Protein AF-A0A960R7T1-F1 (afdb_monomer)

Solvent-accessible surface area (backbone atoms only — not comparable to full-atom values): 8162 Å² total; per-residue (Å²): 117,91,60,64,55,26,62,50,83,92,36,56,76,33,36,58,52,37,57,59,54,58,73,46,53,80,62,53,50,50,51,54,50,52,56,60,70,70,52,82,62,55,56,38,69,84,80,75,80,91,41,43,38,69,64,8,46,52,52,37,61,78,73,38,26,89,43,23,35,94,59,30,61,25,29,76,96,63,76,27,65,60,56,43,47,53,48,36,70,55,52,36,50,51,48,49,29,14,34,72,34,64,31,19,56,40,87,86,38,61,74,36,30,54,50,14,66,70,29,56,86,58,51,75,65,53,37,37,7,35,31,42,24,39,35,52,35,12,64,73,44,40,85,57,75,77,80,81,131

Structure (mmCIF, N/CA/C/O backbone):
data_AF-A0A960R7T1-F1
#
_entry.id   AF-A0A960R7T1-F1
#
loop_
_atom_site.group_PDB
_atom_site.id
_atom_site.type_symbol
_atom_site.label_atom_id
_atom_site.label_alt_id
_atom_site.label_comp_id
_atom_site.label_asym_id
_atom_site.label_entity_id
_atom_site.label_seq_id
_atom_site.pdbx_PDB_ins_code
_atom_site.Cartn_x
_atom_site.Cartn_y
_atom_site.Cartn_z
_atom_site.occupancy
_atom_site.B_iso_or_equiv
_atom_site.auth_seq_id
_atom_site.auth_comp_id
_atom_site.auth_asym_id
_atom_site.auth_atom_id
_atom_site.pdbx_PDB_model_num
ATOM 1 N N . GLN A 1 1 ? 11.907 -4.623 -16.103 1.00 71.69 1 GLN A N 1
ATOM 2 C CA . GLN A 1 1 ? 11.602 -3.510 -15.155 1.00 71.69 1 GLN A CA 1
ATOM 3 C C . GLN A 1 1 ? 12.838 -2.623 -14.944 1.00 71.69 1 GLN A C 1
ATOM 5 O O . GLN A 1 1 ? 13.938 -3.113 -15.133 1.00 71.69 1 GLN A O 1
ATOM 10 N N . ARG A 1 2 ? 12.697 -1.350 -14.515 1.00 84.75 2 ARG A N 1
ATOM 11 C CA . ARG A 1 2 ? 13.829 -0.407 -14.273 1.00 84.75 2 ARG A CA 1
ATOM 12 C C . ARG A 1 2 ? 14.549 -0.579 -12.917 1.00 84.75 2 ARG A C 1
ATOM 14 O O . ARG A 1 2 ? 15.312 0.288 -12.515 1.00 84.75 2 ARG A O 1
ATOM 21 N N . SER A 1 3 ? 14.255 -1.650 -12.179 1.00 87.44 3 SER A N 1
ATOM 22 C CA . SER A 1 3 ? 14.866 -1.972 -10.874 1.00 87.44 3 SER A CA 1
ATOM 23 C C . SER A 1 3 ? 14.740 -0.920 -9.764 1.00 87.44 3 SER A C 1
ATOM 25 O O . SER A 1 3 ? 15.422 -1.005 -8.753 1.00 87.44 3 SER A O 1
ATOM 27 N N . TRP A 1 4 ? 13.802 0.023 -9.876 1.00 91.50 4 TRP A N 1
ATOM 28 C CA . TRP A 1 4 ? 13.525 0.999 -8.810 1.00 91.50 4 TRP A CA 1
ATOM 29 C C . TRP A 1 4 ? 12.823 0.397 -7.585 1.00 91.50 4 TRP A C 1
ATOM 31 O O . TRP A 1 4 ? 12.818 0.996 -6.512 1.00 91.50 4 TRP A O 1
ATOM 41 N N . ARG A 1 5 ? 12.202 -0.780 -7.736 1.00 91.12 5 ARG A N 1
ATOM 42 C CA . ARG A 1 5 ? 11.446 -1.476 -6.686 1.00 91.12 5 ARG A CA 1
ATOM 43 C C . ARG A 1 5 ? 11.924 -2.917 -6.556 1.00 91.12 5 ARG A C 1
ATOM 45 O O . ARG A 1 5 ? 12.151 -3.584 -7.565 1.00 91.12 5 ARG A O 1
ATOM 52 N N . GLY A 1 6 ? 12.036 -3.385 -5.313 1.00 90.81 6 GLY A N 1
ATOM 53 C CA . GLY A 1 6 ? 12.377 -4.771 -4.986 1.00 90.81 6 GLY A CA 1
ATOM 54 C C . GLY A 1 6 ? 13.823 -5.179 -5.278 1.00 90.81 6 GLY A C 1
ATOM 55 O O . GLY A 1 6 ? 14.146 -6.325 -5.046 1.00 90.81 6 GLY A O 1
ATOM 56 N N . ALA A 1 7 ? 14.688 -4.282 -5.760 1.00 89.94 7 ALA A N 1
ATOM 57 C CA . ALA A 1 7 ? 16.084 -4.601 -6.091 1.00 89.94 7 ALA A CA 1
ATOM 58 C C . ALA A 1 7 ? 17.089 -4.262 -4.971 1.00 89.94 7 ALA A C 1
ATOM 60 O O . ALA A 1 7 ? 18.293 -4.436 -5.144 1.00 89.94 7 ALA A O 1
ATOM 61 N N . LYS A 1 8 ? 16.623 -3.704 -3.843 1.00 88.81 8 LYS A N 1
ATOM 62 C CA . LYS A 1 8 ? 17.503 -3.340 -2.724 1.00 88.81 8 LYS A CA 1
ATOM 63 C C . LYS A 1 8 ? 17.888 -4.596 -1.941 1.00 88.81 8 LYS A C 1
ATOM 65 O O . LYS A 1 8 ? 16.964 -5.322 -1.572 1.00 88.81 8 LYS A O 1
ATOM 70 N N . PRO A 1 9 ? 19.170 -4.847 -1.618 1.00 86.81 9 PRO A N 1
ATOM 71 C CA . PRO A 1 9 ? 19.599 -6.064 -0.919 1.00 86.81 9 PRO A CA 1
ATOM 72 C C . PRO A 1 9 ? 18.850 -6.336 0.395 1.00 86.81 9 PRO A C 1
ATOM 74 O O . PRO A 1 9 ? 18.581 -7.484 0.737 1.00 86.81 9 PRO A O 1
ATOM 77 N N . GLU A 1 10 ? 18.437 -5.284 1.105 1.00 88.81 10 GLU A N 1
ATOM 78 C CA . GLU A 1 10 ? 17.733 -5.377 2.389 1.00 88.81 10 GLU A CA 1
ATOM 79 C C . GLU A 1 10 ? 16.241 -5.733 2.239 1.00 88.81 10 GLU A C 1
ATOM 81 O O . GLU A 1 10 ? 15.562 -5.999 3.232 1.00 88.81 10 GLU A O 1
ATOM 86 N N . ASP A 1 11 ? 15.702 -5.722 1.015 1.00 89.31 11 ASP A N 1
ATOM 87 C CA . ASP A 1 11 ? 14.344 -6.165 0.692 1.00 89.31 11 ASP A CA 1
ATOM 88 C C . ASP A 1 11 ? 14.365 -7.592 0.130 1.00 89.31 11 ASP A C 1
ATOM 90 O O . ASP A 1 11 ? 14.014 -7.827 -1.023 1.00 89.31 11 ASP A O 1
ATOM 94 N N . VAL A 1 12 ? 14.803 -8.566 0.935 1.00 88.50 12 VAL A N 1
ATOM 95 C CA . VAL A 1 12 ? 14.926 -9.977 0.511 1.00 88.50 12 VAL A CA 1
ATOM 96 C C . VAL A 1 12 ? 13.644 -10.509 -0.161 1.00 88.50 12 VAL A C 1
ATOM 98 O O . VAL A 1 12 ? 13.748 -11.020 -1.278 1.00 88.50 12 VAL A O 1
ATOM 101 N N . PRO A 1 13 ? 12.426 -10.335 0.404 1.00 88.44 13 PRO A N 1
ATOM 102 C CA . PRO A 1 13 ? 11.202 -10.755 -0.282 1.00 88.44 13 PRO A CA 1
ATOM 103 C C . PRO A 1 13 ? 10.952 -9.985 -1.587 1.00 88.44 13 PRO A C 1
ATOM 105 O O . PRO A 1 13 ? 10.432 -10.544 -2.551 1.00 88.44 13 PRO A O 1
ATOM 108 N N . GLY A 1 14 ? 11.324 -8.702 -1.634 1.00 90.00 14 GLY A N 1
ATOM 109 C CA . GLY A 1 14 ? 11.265 -7.896 -2.848 1.00 90.00 14 GLY A CA 1
ATOM 110 C C . GLY A 1 14 ? 12.197 -8.407 -3.944 1.00 90.00 14 GLY A C 1
ATOM 111 O O . GLY A 1 14 ? 11.768 -8.456 -5.093 1.00 90.00 14 GLY A O 1
ATOM 112 N N . ASN A 1 15 ? 13.410 -8.853 -3.599 1.00 91.00 15 ASN A N 1
ATOM 113 C CA . ASN A 1 15 ? 14.392 -9.372 -4.559 1.00 91.00 15 ASN A CA 1
ATOM 114 C C . ASN A 1 15 ? 13.930 -10.671 -5.215 1.00 91.00 15 ASN A C 1
ATOM 116 O O . ASN A 1 15 ? 14.112 -10.847 -6.419 1.00 91.00 15 ASN A O 1
ATOM 120 N N . LEU A 1 16 ? 13.273 -11.551 -4.453 1.00 91.12 16 LEU A N 1
ATOM 121 C CA . LEU A 1 16 ? 12.672 -12.766 -5.008 1.00 91.12 16 LEU A CA 1
ATOM 122 C C . LEU A 1 16 ? 11.647 -12.415 -6.094 1.00 91.12 16 LEU A C 1
ATOM 124 O O . LEU A 1 16 ? 11.722 -12.918 -7.214 1.00 91.12 16 LEU A O 1
ATOM 128 N N . MET A 1 17 ? 10.740 -11.481 -5.798 1.00 92.69 17 MET A N 1
ATOM 129 C CA . MET A 1 17 ? 9.762 -11.021 -6.787 1.00 92.69 17 MET A CA 1
ATOM 130 C C . MET A 1 17 ? 10.396 -10.207 -7.918 1.00 92.69 17 MET A C 1
ATOM 132 O O . MET A 1 17 ? 9.884 -10.228 -9.035 1.00 92.69 17 MET A O 1
ATOM 136 N N . HIS A 1 18 ? 11.507 -9.513 -7.660 1.00 92.50 18 HIS A N 1
ATOM 137 C CA . HIS A 1 18 ? 12.250 -8.776 -8.676 1.00 92.50 18 HIS A CA 1
ATOM 138 C C . HIS A 1 18 ? 12.783 -9.715 -9.761 1.00 92.50 18 HIS A C 1
ATOM 140 O O . HIS A 1 18 ? 12.573 -9.443 -10.941 1.00 92.50 18 HIS A O 1
ATOM 146 N N . ALA A 1 19 ? 13.399 -10.838 -9.379 1.00 91.12 19 ALA A N 1
ATOM 147 C CA . ALA A 1 19 ? 13.915 -11.825 -10.326 1.00 91.12 19 ALA A CA 1
ATOM 148 C C . ALA A 1 19 ? 12.802 -12.408 -11.215 1.00 91.12 19 ALA A C 1
ATOM 150 O O . ALA A 1 19 ? 12.929 -12.404 -12.438 1.00 91.12 19 ALA A O 1
ATOM 151 N N . ILE A 1 20 ? 11.676 -12.816 -10.616 1.00 92.94 20 ILE A N 1
ATOM 152 C CA . ILE A 1 20 ? 10.513 -13.325 -11.362 1.00 92.94 20 ILE A CA 1
ATOM 153 C C . ILE A 1 20 ? 9.957 -12.257 -12.313 1.00 92.94 20 ILE A C 1
ATOM 155 O O . ILE A 1 20 ? 9.674 -12.542 -13.472 1.00 92.94 20 ILE A O 1
ATOM 159 N N . ALA A 1 21 ? 9.850 -11.005 -11.860 1.00 92.62 21 ALA A N 1
ATOM 160 C CA . ALA A 1 21 ? 9.336 -9.914 -12.683 1.00 92.62 21 ALA A CA 1
ATOM 161 C C . ALA A 1 21 ? 10.262 -9.528 -13.850 1.00 92.62 21 ALA A C 1
ATOM 163 O O . ALA A 1 21 ? 9.775 -8.988 -14.841 1.00 92.62 21 ALA A O 1
ATOM 164 N N . GLN A 1 22 ? 11.576 -9.757 -13.748 1.00 91.88 22 GLN A N 1
ATOM 165 C CA . GLN A 1 22 ? 12.519 -9.520 -14.851 1.00 91.88 22 GLN A CA 1
ATOM 166 C C . GLN A 1 22 ? 12.471 -10.618 -15.919 1.00 91.88 22 GLN A C 1
ATOM 168 O O . GLN A 1 22 ? 12.871 -10.365 -17.050 1.00 91.88 22 GLN A O 1
ATOM 173 N N . ALA A 1 23 ? 11.976 -11.810 -15.577 1.00 93.31 23 ALA A N 1
ATOM 174 C CA . ALA A 1 23 ? 11.820 -12.909 -16.524 1.00 93.31 23 ALA A CA 1
ATOM 175 C C . ALA A 1 23 ? 10.590 -12.753 -17.441 1.00 93.31 23 ALA A C 1
ATOM 177 O O . ALA A 1 23 ? 10.479 -13.469 -18.431 1.00 93.31 23 ALA A O 1
ATOM 178 N N . LEU A 1 24 ? 9.669 -11.837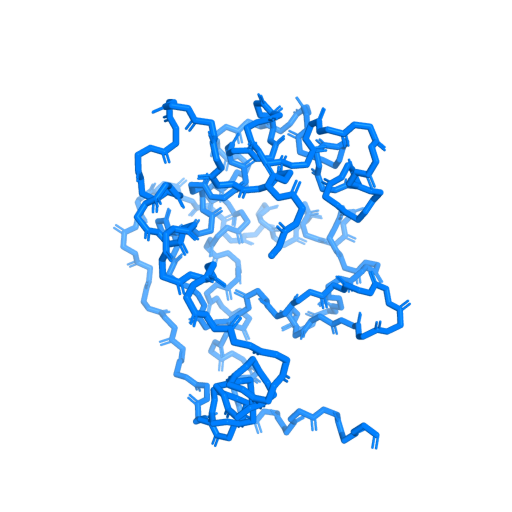 -17.119 1.00 93.94 24 LEU A N 1
ATOM 179 C CA . LEU A 1 24 ? 8.478 -11.571 -17.924 1.00 93.94 24 LEU A CA 1
ATOM 180 C C . LEU A 1 24 ? 8.760 -10.516 -18.997 1.00 93.94 24 LEU A C 1
ATOM 182 O O . LEU A 1 24 ? 9.282 -9.434 -18.709 1.00 93.94 24 LEU A O 1
ATOM 186 N N . ASP A 1 25 ? 8.332 -10.803 -20.221 1.00 95.38 25 ASP A N 1
ATOM 187 C CA . ASP A 1 25 ? 8.266 -9.825 -21.301 1.00 95.38 25 ASP A CA 1
ATOM 188 C C . ASP A 1 25 ? 6.962 -8.985 -21.215 1.00 95.38 25 ASP A C 1
ATOM 190 O O . ASP A 1 25 ? 6.121 -9.200 -20.330 1.00 95.38 25 ASP A O 1
ATOM 194 N N . PRO A 1 26 ? 6.761 -7.981 -22.090 1.00 93.81 26 PRO A N 1
ATOM 195 C CA . PRO A 1 26 ? 5.552 -7.156 -22.059 1.00 93.81 26 PRO A CA 1
ATOM 196 C C . PRO A 1 26 ? 4.239 -7.910 -22.314 1.00 93.81 26 PRO A C 1
ATOM 198 O O . PRO A 1 26 ? 3.176 -7.401 -21.956 1.00 93.81 26 PRO A O 1
ATOM 201 N N . GLU A 1 27 ? 4.268 -9.071 -22.966 1.00 95.94 27 GLU A N 1
ATOM 202 C CA . GLU A 1 27 ? 3.085 -9.909 -23.170 1.00 95.94 27 GLU A CA 1
ATOM 203 C C . GLU A 1 27 ? 2.771 -10.710 -21.909 1.00 95.94 27 GLU A C 1
ATOM 205 O O . GLU A 1 27 ? 1.680 -10.562 -21.364 1.00 95.94 27 GLU A O 1
ATOM 210 N N . GLY A 1 28 ? 3.763 -11.384 -21.330 1.00 95.69 28 GLY A N 1
ATOM 211 C CA . GLY A 1 28 ? 3.625 -12.095 -20.063 1.00 95.69 28 GLY A CA 1
ATOM 212 C C . GLY A 1 28 ? 3.160 -11.189 -18.919 1.00 95.69 28 GLY A C 1
ATOM 213 O O . GLY A 1 28 ? 2.332 -11.591 -18.102 1.00 95.69 28 GLY A O 1
ATOM 214 N N . VAL A 1 29 ? 3.609 -9.927 -18.873 1.00 93.56 29 VAL A N 1
ATOM 215 C CA . VAL A 1 29 ? 3.077 -8.946 -17.907 1.00 93.56 29 VAL A CA 1
ATOM 216 C C . VAL A 1 29 ? 1.585 -8.677 -18.133 1.00 93.56 29 VAL A C 1
ATOM 218 O O . VAL A 1 29 ? 0.835 -8.581 -17.158 1.00 93.56 29 VAL A O 1
ATOM 221 N N . ARG A 1 30 ? 1.138 -8.544 -19.389 1.00 94.88 30 ARG A N 1
ATOM 222 C CA . ARG A 1 30 ? -0.281 -8.326 -19.718 1.00 94.88 30 ARG A CA 1
ATOM 223 C C . ARG A 1 30 ? -1.126 -9.544 -19.361 1.00 94.88 30 ARG A C 1
ATOM 225 O O . ARG A 1 30 ? -2.187 -9.358 -18.769 1.00 94.88 30 ARG A O 1
ATOM 232 N N . ASP A 1 31 ? -0.636 -10.745 -19.636 1.00 96.12 31 ASP A N 1
ATOM 233 C CA . ASP A 1 31 ? -1.354 -11.993 -19.375 1.00 96.12 31 ASP A CA 1
ATOM 234 C C . ASP A 1 31 ? -1.529 -12.242 -17.879 1.00 96.12 31 ASP A C 1
ATOM 236 O O . ASP A 1 31 ? -2.646 -12.458 -17.406 1.00 96.12 31 ASP A O 1
ATOM 240 N N . VAL A 1 32 ? -0.448 -12.117 -17.100 1.00 95.06 32 VAL A N 1
ATOM 241 C CA . VAL A 1 32 ? -0.511 -12.252 -15.638 1.00 95.06 32 VAL A CA 1
ATOM 242 C C . VAL A 1 32 ? -1.416 -11.177 -15.038 1.00 95.06 32 VAL A C 1
ATOM 244 O O . VAL A 1 32 ? -2.227 -11.479 -14.161 1.00 95.06 32 VAL A O 1
ATOM 247 N N . ALA A 1 33 ? -1.329 -9.929 -15.515 1.00 92.50 33 ALA A N 1
ATOM 248 C CA . ALA A 1 33 ? -2.217 -8.866 -15.055 1.00 92.50 33 ALA A CA 1
ATOM 249 C C . ALA A 1 33 ? -3.687 -9.173 -15.382 1.00 92.50 33 ALA A C 1
ATOM 251 O O . ALA A 1 33 ? -4.540 -9.021 -14.509 1.00 92.50 33 ALA A O 1
ATOM 252 N N . GLY A 1 34 ? -3.980 -9.641 -16.599 1.00 93.81 34 GLY A N 1
ATOM 253 C CA . GLY A 1 34 ? -5.316 -10.060 -17.020 1.00 93.81 34 GLY A CA 1
ATOM 254 C C . GLY A 1 34 ? -5.870 -11.160 -16.119 1.00 93.81 34 GLY A C 1
ATOM 255 O O . GLY A 1 34 ? -6.938 -10.991 -15.527 1.00 93.81 34 GLY A O 1
ATOM 256 N N . TYR A 1 35 ? -5.095 -12.227 -15.925 1.00 94.12 35 TYR A N 1
ATOM 257 C CA . TYR A 1 35 ? -5.463 -13.349 -15.066 1.00 94.12 35 TYR A CA 1
ATOM 258 C C . TYR A 1 35 ? -5.748 -12.908 -13.624 1.00 94.12 35 TYR A C 1
ATOM 260 O O . TYR A 1 35 ? -6.831 -13.178 -13.108 1.00 94.12 35 TYR A O 1
ATOM 268 N N . VAL A 1 36 ? -4.844 -12.153 -12.992 1.00 90.62 36 VAL A N 1
ATOM 269 C CA . VAL A 1 36 ? -5.029 -11.677 -11.608 1.00 90.62 36 VAL A CA 1
ATOM 270 C C . VAL A 1 36 ? -6.252 -10.766 -11.480 1.00 90.62 36 VAL A C 1
ATOM 272 O O . VAL A 1 36 ? -6.987 -10.868 -10.503 1.00 90.62 36 VAL A O 1
ATOM 275 N N . THR A 1 37 ? -6.529 -9.906 -12.466 1.00 88.19 37 THR A N 1
ATOM 276 C CA . THR A 1 37 ? -7.726 -9.043 -12.427 1.00 88.19 37 THR A CA 1
ATOM 277 C C . THR A 1 37 ? -9.040 -9.791 -12.640 1.00 88.19 37 THR A C 1
ATOM 279 O O . THR A 1 37 ? -10.091 -9.264 -12.281 1.00 88.19 37 THR A O 1
ATOM 282 N N . SER A 1 38 ? -8.993 -11.002 -13.203 1.00 89.31 38 SER A N 1
ATOM 283 C CA . SER A 1 38 ? -10.168 -11.865 -13.364 1.00 89.31 38 SER A CA 1
ATOM 284 C C . SER A 1 38 ? -10.533 -12.638 -12.092 1.00 89.31 38 SER A C 1
ATOM 286 O O . SER A 1 38 ? -11.630 -13.188 -12.008 1.00 89.31 38 SER A O 1
ATOM 288 N N . MET A 1 39 ? -9.635 -12.678 -11.102 1.00 89.88 39 MET A N 1
ATOM 289 C CA . MET A 1 39 ? -9.867 -13.388 -9.848 1.00 89.88 39 MET A CA 1
ATOM 290 C C . MET A 1 39 ? -10.921 -12.694 -8.986 1.00 89.88 39 MET A C 1
ATOM 292 O O . MET A 1 39 ? -11.039 -11.466 -8.961 1.00 89.88 39 MET A O 1
ATOM 296 N N . GLU A 1 40 ? -11.651 -13.496 -8.216 1.00 88.62 40 GLU A N 1
ATOM 297 C CA . GLU A 1 40 ? -12.553 -12.986 -7.192 1.00 88.62 40 GLU A CA 1
ATOM 298 C C . GLU A 1 40 ? -11.765 -12.375 -6.025 1.00 88.62 40 GLU A C 1
ATOM 300 O O . GLU A 1 40 ? -10.761 -12.919 -5.559 1.00 88.62 40 GLU A O 1
ATOM 305 N N . LEU A 1 41 ? -12.240 -11.230 -5.532 1.00 89.19 41 LEU A N 1
ATOM 306 C CA . LEU A 1 41 ? -11.698 -10.611 -4.332 1.00 89.19 41 LEU A CA 1
ATOM 307 C C . LEU A 1 41 ? -12.221 -11.354 -3.104 1.00 89.19 41 LEU A C 1
ATOM 309 O O . LEU A 1 41 ? -13.399 -11.261 -2.767 1.00 89.19 41 LEU A O 1
ATOM 313 N N . ILE A 1 42 ? -11.317 -12.026 -2.399 1.00 91.31 42 ILE A N 1
ATOM 314 C CA . ILE A 1 42 ? -11.616 -12.686 -1.129 1.00 91.31 42 ILE A CA 1
ATOM 315 C C . ILE A 1 42 ? -11.233 -11.737 0.018 1.00 91.31 42 ILE A C 1
ATOM 317 O O . ILE A 1 42 ? -10.071 -11.321 0.088 1.00 91.31 42 ILE A O 1
ATOM 321 N N . PRO A 1 43 ? -12.169 -11.367 0.916 1.00 91.81 43 PRO A N 1
ATOM 322 C CA . PRO A 1 43 ? -11.834 -10.619 2.120 1.00 91.81 43 PRO A CA 1
ATOM 323 C C . PRO A 1 43 ? -10.745 -11.326 2.925 1.00 91.81 43 PRO A C 1
ATOM 325 O O . PRO A 1 43 ? -10.838 -12.519 3.216 1.00 91.81 43 PRO A O 1
ATOM 328 N N . THR A 1 44 ? -9.708 -10.586 3.296 1.00 87.25 44 THR A N 1
ATOM 329 C CA . THR A 1 44 ? -8.616 -11.114 4.111 1.00 87.25 44 THR A CA 1
ATOM 330 C C . THR A 1 44 ? -8.985 -11.110 5.583 1.00 87.25 44 THR A C 1
ATOM 332 O O . THR A 1 44 ? -9.700 -10.228 6.054 1.00 87.25 44 THR A O 1
ATOM 335 N N . GLN A 1 45 ? -8.470 -12.092 6.317 1.00 85.81 45 GLN A N 1
ATOM 336 C CA . GLN A 1 45 ? -8.604 -12.135 7.768 1.00 85.81 45 GLN A CA 1
ATOM 337 C C . GLN A 1 45 ? -7.529 -11.258 8.412 1.00 85.81 45 GLN A C 1
ATOM 339 O O . GLN A 1 45 ? -6.411 -11.169 7.9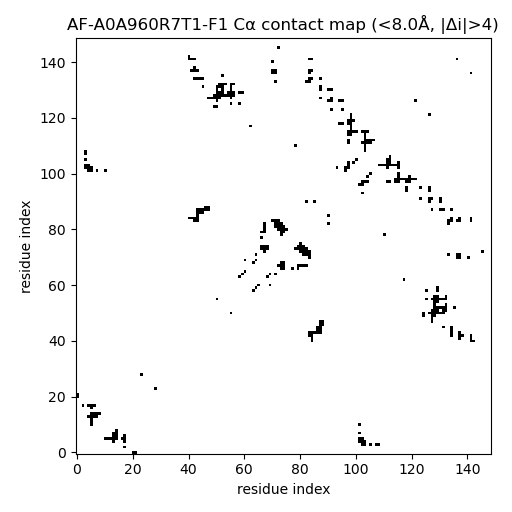07 1.00 85.81 45 GLN A O 1
ATOM 344 N N . VAL A 1 46 ? -7.870 -10.629 9.534 1.00 91.88 46 VAL A N 1
ATOM 345 C CA . VAL A 1 46 ? -6.899 -9.910 10.366 1.00 91.88 46 VAL A CA 1
ATOM 346 C C . VAL A 1 46 ? -6.105 -10.934 11.177 1.00 91.88 46 VAL A C 1
ATOM 348 O O . VAL A 1 46 ? -6.682 -11.760 11.883 1.00 91.88 46 VAL A O 1
ATOM 351 N N . THR A 1 47 ? -4.781 -10.889 11.065 1.00 96.38 47 THR A N 1
ATOM 352 C CA . THR A 1 47 ? -3.827 -11.786 11.732 1.00 96.38 47 THR A CA 1
ATOM 353 C C . THR A 1 47 ? -2.916 -11.049 12.716 1.00 96.38 47 THR A C 1
ATOM 355 O O . THR A 1 47 ? -2.454 -11.633 13.700 1.00 96.38 47 THR A O 1
ATOM 358 N N . LEU A 1 48 ? -2.676 -9.757 12.490 1.00 96.50 48 LEU A N 1
ATOM 359 C CA . LEU A 1 48 ? -1.918 -8.876 13.363 1.00 96.50 48 LEU A CA 1
ATOM 360 C C . LEU A 1 48 ? -2.798 -8.345 14.498 1.00 96.50 48 LEU A C 1
ATOM 362 O O . LEU A 1 48 ? -3.988 -8.087 14.337 1.00 96.50 48 LEU A O 1
ATOM 366 N N . LYS A 1 49 ? -2.197 -8.169 15.676 1.00 96.19 49 LYS A N 1
ATOM 367 C CA . LYS A 1 49 ? -2.889 -7.688 16.880 1.00 96.19 49 LYS A CA 1
ATOM 368 C C . LYS A 1 49 ? -2.628 -6.204 17.116 1.00 96.19 49 LYS A C 1
ATOM 370 O O . LYS A 1 49 ? -1.589 -5.682 16.723 1.00 96.19 49 LYS A O 1
ATOM 375 N N . GLY A 1 50 ? -3.545 -5.565 17.842 1.00 95.94 50 GLY A N 1
ATOM 376 C CA . GLY A 1 50 ? -3.368 -4.211 18.371 1.00 95.94 50 GLY A CA 1
ATOM 377 C C . GLY A 1 50 ? -3.728 -3.076 17.414 1.00 95.94 50 GLY A C 1
ATOM 378 O O . GLY A 1 50 ? -3.539 -1.926 17.790 1.00 95.94 50 GLY A O 1
ATOM 379 N N . GLY A 1 51 ? -4.236 -3.365 16.213 1.00 97.50 51 GLY A N 1
ATOM 380 C CA . GLY A 1 51 ? -4.763 -2.340 15.311 1.00 97.50 51 GLY A CA 1
ATOM 381 C C . GLY A 1 51 ? -6.193 -1.938 15.674 1.00 97.50 51 GLY A C 1
ATOM 382 O O . GLY A 1 51 ? -7.027 -2.798 15.950 1.00 97.50 51 GLY A O 1
ATOM 383 N N . ASP A 1 52 ? -6.466 -0.641 15.634 1.00 98.25 52 ASP A N 1
ATOM 384 C CA . ASP A 1 52 ? -7.772 -0.033 15.871 1.00 98.25 52 ASP A CA 1
ATOM 385 C C . ASP A 1 52 ? -8.381 0.449 14.542 1.00 98.25 52 ASP A C 1
ATOM 387 O O . ASP A 1 52 ? -7.836 1.365 13.911 1.00 98.25 52 ASP A O 1
ATOM 391 N N . PRO A 1 53 ? -9.484 -0.164 14.081 1.00 97.19 53 PRO A N 1
ATOM 392 C CA . PRO A 1 53 ? -10.089 0.181 12.801 1.00 97.19 53 PRO A CA 1
ATOM 393 C C . PRO A 1 5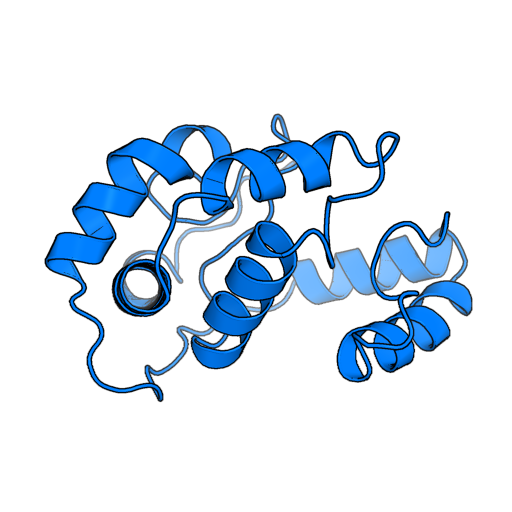3 ? -10.737 1.573 12.782 1.00 97.19 53 PRO A C 1
ATOM 395 O O . PRO A 1 53 ? -10.820 2.166 11.705 1.00 97.19 53 PRO A O 1
ATOM 398 N N . GLU A 1 54 ? -11.152 2.135 13.923 1.00 98.44 54 GLU A N 1
ATOM 399 C CA . GLU A 1 54 ? -11.759 3.472 13.975 1.00 98.44 54 GLU A CA 1
ATOM 400 C C . GLU A 1 54 ? -10.699 4.550 13.736 1.00 98.44 54 GLU A C 1
ATOM 402 O O . GLU A 1 54 ? -10.851 5.386 12.840 1.00 98.44 54 GLU A O 1
ATOM 407 N N . ARG A 1 55 ? -9.558 4.459 14.435 1.00 98.56 55 ARG A N 1
ATOM 408 C CA . ARG A 1 55 ? -8.389 5.310 14.140 1.00 98.56 55 ARG A CA 1
ATOM 409 C C . ARG A 1 55 ? -7.880 5.090 12.718 1.00 98.56 55 ARG A C 1
ATOM 411 O O . ARG A 1 55 ? -7.516 6.039 12.022 1.00 98.56 55 ARG A O 1
ATOM 418 N N . GLY A 1 56 ? -7.890 3.839 12.257 1.00 98.38 56 GLY A N 1
ATOM 419 C CA . GLY A 1 56 ? -7.533 3.484 10.887 1.00 98.38 56 GLY A CA 1
ATOM 420 C C . GLY A 1 56 ? -8.406 4.189 9.850 1.00 98.38 56 GLY A C 1
ATOM 421 O O . GLY A 1 56 ? -7.883 4.696 8.856 1.00 98.38 56 GLY A O 1
ATOM 422 N N . ALA A 1 57 ? -9.714 4.279 10.096 1.00 98.62 57 ALA A N 1
ATOM 423 C CA . ALA A 1 57 ? -10.667 4.968 9.231 1.00 98.62 57 ALA A CA 1
ATOM 424 C C . ALA A 1 57 ? -10.401 6.477 9.143 1.00 98.62 57 ALA A C 1
ATOM 426 O O . ALA A 1 57 ? -10.530 7.064 8.066 1.00 98.62 57 ALA A O 1
ATOM 427 N N . GLU A 1 58 ? -10.015 7.112 10.251 1.00 98.50 58 GLU A N 1
ATOM 428 C CA . GLU A 1 58 ? -9.635 8.528 10.272 1.00 98.50 58 GLU A CA 1
ATOM 429 C C . GLU A 1 58 ? -8.390 8.787 9.426 1.00 98.50 58 GLU A C 1
ATOM 431 O O . GLU A 1 58 ? -8.433 9.591 8.491 1.00 98.50 58 GLU A O 1
ATOM 436 N N . ILE A 1 59 ? -7.318 8.028 9.670 1.00 98.38 59 ILE A N 1
ATOM 437 C CA . ILE A 1 59 ? -6.069 8.159 8.912 1.00 98.38 59 ILE A CA 1
ATOM 438 C C . ILE A 1 59 ? -6.312 7.877 7.424 1.00 98.38 59 ILE A C 1
ATOM 440 O O . ILE A 1 59 ? -5.828 8.611 6.557 1.00 98.38 59 ILE A O 1
ATOM 444 N N . PHE A 1 60 ? -7.092 6.838 7.110 1.00 98.25 60 PHE A N 1
ATOM 445 C CA . PHE A 1 60 ? -7.417 6.469 5.735 1.00 98.25 60 PHE A CA 1
ATOM 446 C C . PHE A 1 60 ? -8.152 7.599 5.005 1.00 98.25 60 PHE A C 1
AT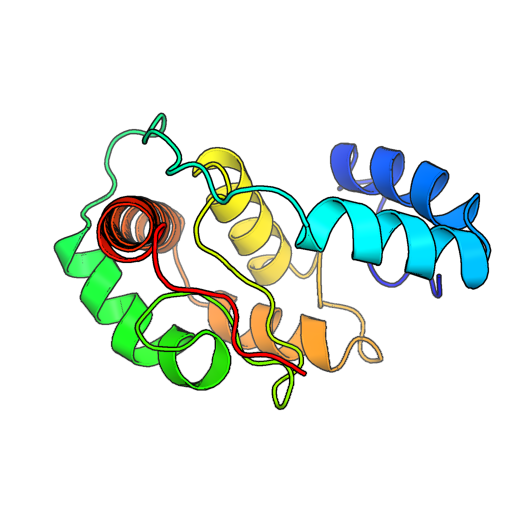OM 448 O O . PHE A 1 60 ? -7.810 7.926 3.862 1.00 98.25 60 PHE A O 1
ATOM 455 N N . ARG A 1 61 ? -9.114 8.243 5.674 1.00 98.06 61 ARG A N 1
ATOM 456 C CA . ARG A 1 61 ? -9.866 9.378 5.127 1.00 98.06 61 ARG A CA 1
ATOM 457 C C . ARG A 1 61 ? -8.979 10.565 4.795 1.00 98.06 61 ARG A C 1
ATOM 459 O O . ARG A 1 61 ? -9.131 11.150 3.727 1.00 98.06 61 ARG A O 1
ATOM 466 N N . GLU A 1 62 ? -8.049 10.894 5.679 1.00 97.00 62 GLU A N 1
ATOM 467 C CA . GLU A 1 62 ? -7.186 12.066 5.526 1.00 97.00 62 GLU A CA 1
ATOM 468 C C . GLU A 1 62 ? -6.031 11.857 4.545 1.00 97.00 62 GLU A C 1
ATOM 470 O O . GLU A 1 62 ? -5.580 12.809 3.911 1.00 97.00 62 GLU A O 1
ATOM 475 N N . ARG A 1 63 ? -5.501 10.631 4.452 1.00 96.38 63 ARG A N 1
ATOM 476 C CA . ARG A 1 63 ? -4.202 10.377 3.803 1.00 96.38 63 ARG A CA 1
ATOM 477 C C . ARG A 1 63 ? -4.266 9.430 2.613 1.00 96.38 63 ARG A C 1
ATOM 479 O O . ARG A 1 63 ? -3.344 9.428 1.801 1.00 96.38 63 ARG A O 1
ATOM 486 N N . CYS A 1 64 ? -5.307 8.605 2.508 1.00 96.88 64 CYS A N 1
ATOM 487 C CA . CYS A 1 64 ? -5.345 7.498 1.549 1.00 96.88 64 CYS A CA 1
ATOM 488 C C . CYS A 1 64 ? -6.479 7.633 0.527 1.00 96.88 64 CYS A C 1
ATOM 490 O O . CYS A 1 64 ? -6.288 7.298 -0.644 1.00 96.88 64 CYS A O 1
ATOM 492 N N . MET A 1 65 ? -7.649 8.122 0.951 1.00 96.06 65 MET A N 1
ATOM 493 C CA . MET A 1 65 ? -8.885 8.098 0.160 1.00 96.06 65 MET A CA 1
ATOM 494 C C . MET A 1 65 ? -8.823 8.875 -1.156 1.00 96.06 65 MET A C 1
ATOM 496 O O . MET A 1 65 ? -9.487 8.474 -2.113 1.00 96.06 65 MET A O 1
ATOM 500 N N . GLU A 1 66 ? -8.031 9.946 -1.236 1.00 94.25 66 GLU A N 1
ATOM 501 C CA . GLU A 1 66 ? -7.885 10.742 -2.463 1.00 94.25 66 GLU A CA 1
ATOM 502 C C . GLU A 1 66 ? -7.473 9.857 -3.652 1.00 94.25 66 GLU A C 1
ATOM 504 O O . GLU A 1 66 ? -8.086 9.899 -4.722 1.00 94.25 66 GLU A O 1
ATOM 509 N N . CYS A 1 67 ? -6.506 8.972 -3.406 1.00 96.06 67 CYS A N 1
ATOM 510 C CA . CYS A 1 67 ? -5.891 8.102 -4.400 1.00 96.06 67 CYS A CA 1
ATOM 511 C C . CYS A 1 67 ? -6.481 6.683 -4.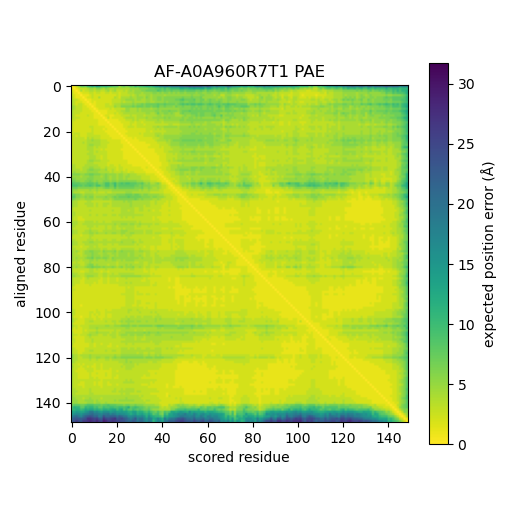394 1.00 96.06 67 CYS A C 1
ATOM 513 O O . CYS A 1 67 ? -6.729 6.105 -5.450 1.00 96.06 67 CYS A O 1
ATOM 515 N N . HIS A 1 68 ? -6.732 6.114 -3.212 1.00 96.44 68 HIS A N 1
ATOM 516 C CA . HIS A 1 68 ? -7.181 4.725 -3.066 1.00 96.44 68 HIS A CA 1
ATOM 517 C C . HIS A 1 68 ? -8.700 4.550 -2.995 1.00 96.44 68 HIS A C 1
ATOM 519 O O . HIS A 1 68 ? -9.175 3.412 -2.986 1.00 96.44 68 HIS A O 1
ATOM 525 N N . ARG A 1 69 ? -9.444 5.666 -3.025 1.00 95.81 69 ARG A N 1
ATOM 526 C CA . ARG A 1 69 ? -10.909 5.754 -2.944 1.00 95.81 69 ARG A CA 1
ATOM 527 C C . ARG A 1 69 ? -11.477 5.278 -1.609 1.00 95.81 69 ARG A C 1
ATOM 529 O O . ARG A 1 69 ? -10.820 4.606 -0.823 1.00 95.81 69 ARG A O 1
ATOM 536 N N . TYR A 1 70 ? -12.737 5.635 -1.359 1.00 95.62 70 TYR A N 1
ATOM 537 C CA . TYR A 1 70 ? -13.447 5.310 -0.115 1.00 95.62 70 TYR A CA 1
ATOM 538 C C . TYR A 1 70 ? -13.581 3.799 0.141 1.00 95.62 70 TYR A C 1
ATOM 540 O O . TYR A 1 70 ? -13.794 3.386 1.276 1.00 95.62 70 TYR A O 1
ATOM 548 N N . ASN A 1 71 ? -13.487 2.979 -0.909 1.00 94.81 71 ASN A N 1
ATOM 549 C CA . ASN A 1 71 ? -13.595 1.523 -0.844 1.00 94.81 71 ASN A CA 1
ATOM 550 C C . ASN A 1 71 ? -12.235 0.810 -0.898 1.00 94.81 71 ASN A C 1
ATOM 552 O O . ASN A 1 71 ? -12.194 -0.416 -0.965 1.00 94.81 71 ASN A O 1
ATOM 556 N N . GLY A 1 72 ? -11.119 1.549 -0.909 1.00 95.50 72 GLY A N 1
ATOM 557 C CA . GLY A 1 72 ? -9.779 0.966 -0.977 1.00 95.50 72 GLY A CA 1
ATOM 558 C C . GLY A 1 72 ? -9.503 0.186 -2.266 1.00 95.50 72 GLY A C 1
ATOM 559 O O . GLY A 1 72 ? -8.556 -0.600 -2.306 1.00 95.50 72 GLY A O 1
ATOM 560 N N . ARG A 1 73 ? -10.308 0.366 -3.323 1.00 93.62 73 ARG A N 1
ATOM 561 C CA . ARG A 1 73 ? -10.148 -0.345 -4.604 1.00 93.62 73 ARG A CA 1
ATOM 562 C C . ARG A 1 73 ? -9.132 0.298 -5.544 1.00 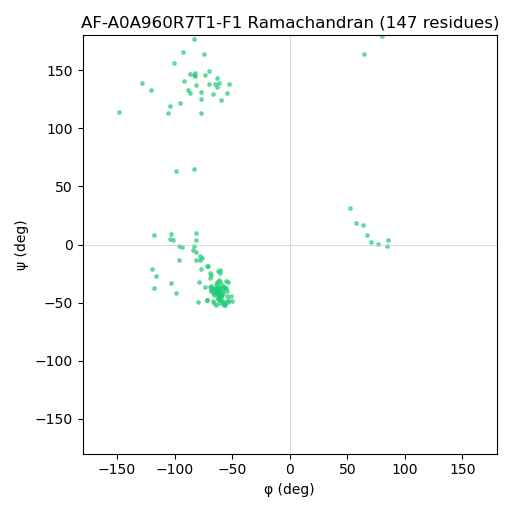93.62 73 ARG A C 1
ATOM 564 O O . ARG A 1 73 ? -8.805 -0.292 -6.571 1.00 93.62 73 ARG A O 1
ATOM 571 N N . GLY A 1 74 ? -8.584 1.450 -5.169 1.00 93.25 74 GLY A N 1
ATOM 572 C CA . GLY A 1 74 ? -7.647 2.175 -6.016 1.00 93.25 74 GLY A CA 1
ATOM 573 C C . GLY A 1 74 ? -8.340 2.994 -7.100 1.00 93.25 74 GLY A C 1
ATOM 574 O O . GLY A 1 74 ? -9.564 3.010 -7.232 1.00 93.25 74 GLY A O 1
ATOM 575 N N . GLU A 1 75 ? -7.522 3.686 -7.882 1.00 92.69 75 GLU A N 1
ATOM 576 C CA . GLU A 1 75 ? -7.944 4.521 -8.999 1.00 92.69 75 GLU A CA 1
ATOM 577 C C . GLU A 1 75 ? -6.852 4.497 -10.080 1.00 92.69 75 GLU A C 1
ATOM 579 O O . GLU A 1 75 ? -5.751 5.019 -9.849 1.00 92.69 75 GLU A O 1
ATOM 584 N N . PRO A 1 76 ? -7.128 3.923 -11.267 1.00 89.56 76 PRO A N 1
ATOM 585 C CA . PRO A 1 76 ? -6.186 3.916 -12.381 1.00 89.56 76 PRO A CA 1
ATOM 586 C C . PRO A 1 76 ? -5.706 5.311 -12.786 1.00 89.56 76 PRO A C 1
ATOM 588 O O . PRO A 1 76 ? -4.516 5.476 -13.051 1.00 89.56 76 PRO A O 1
ATOM 591 N N . ALA A 1 77 ? -6.581 6.326 -12.753 1.00 90.94 77 ALA A N 1
ATOM 592 C CA . ALA A 1 77 ? -6.204 7.706 -13.078 1.00 90.94 77 ALA A CA 1
ATOM 593 C C . ALA A 1 77 ? -5.113 8.271 -12.144 1.00 90.94 77 ALA A C 1
ATOM 595 O O . ALA A 1 77 ? -4.346 9.149 -12.537 1.00 90.94 77 ALA A O 1
ATOM 596 N N . PHE A 1 78 ? -4.995 7.733 -10.926 1.00 90.56 78 PHE A N 1
ATOM 597 C CA . PHE A 1 78 ? -3.954 8.092 -9.962 1.00 90.56 78 PHE A CA 1
ATOM 598 C C . PHE A 1 78 ? -2.830 7.060 -9.859 1.00 90.56 78 PHE A C 1
ATOM 600 O O . PHE A 1 78 ? -1.994 7.170 -8.960 1.00 90.56 78 PHE A O 1
ATOM 607 N N . PHE A 1 79 ? -2.793 6.055 -10.743 1.00 90.94 79 PHE A N 1
ATOM 608 C CA . PHE A 1 79 ? -1.838 4.939 -10.686 1.00 90.94 79 PHE A CA 1
ATOM 609 C C . PHE A 1 79 ? -1.829 4.243 -9.315 1.00 90.94 79 PHE A C 1
ATOM 611 O O . PHE A 1 79 ? -0.803 3.744 -8.847 1.00 90.94 79 PHE A O 1
ATOM 618 N N . SER A 1 80 ? -2.990 4.236 -8.656 1.00 92.94 80 SER A N 1
ATOM 619 C CA . SER A 1 80 ? -3.161 3.734 -7.299 1.00 92.94 80 SER A CA 1
ATOM 620 C C . SER A 1 80 ? -3.826 2.370 -7.340 1.00 92.94 80 SER A C 1
ATOM 622 O O . SER A 1 80 ? -4.934 2.222 -7.851 1.00 92.94 80 SER A O 1
ATOM 624 N N . GLY A 1 81 ? -3.120 1.364 -6.829 1.00 91.06 81 GLY A N 1
ATOM 625 C CA . GLY A 1 81 ? -3.606 -0.011 -6.789 1.00 91.06 81 GLY A CA 1
ATOM 626 C C . GLY A 1 81 ? -4.678 -0.235 -5.723 1.00 91.06 81 GLY A C 1
ATOM 627 O O . GLY A 1 81 ? -4.836 0.558 -4.791 1.00 91.06 81 GLY A O 1
ATOM 628 N N . GLN A 1 82 ? -5.377 -1.358 -5.858 1.00 94.25 82 GLN A N 1
ATOM 629 C CA . GLN A 1 82 ? -6.287 -1.882 -4.846 1.00 94.25 82 GLN A CA 1
ATOM 630 C C . GLN A 1 82 ? -5.521 -2.246 -3.563 1.00 94.25 82 GLN A C 1
ATOM 632 O O . GLN A 1 82 ? -4.453 -2.857 -3.620 1.00 94.25 82 GLN A O 1
ATOM 637 N N . LEU A 1 83 ? -6.080 -1.862 -2.415 1.00 95.88 83 LEU A N 1
ATOM 638 C CA . LEU A 1 83 ? -5.564 -2.151 -1.076 1.00 95.88 83 LEU A CA 1
ATOM 639 C C . LEU A 1 83 ? -6.344 -3.272 -0.381 1.00 95.88 83 LEU A C 1
ATOM 641 O O . LEU A 1 83 ? -5.759 -4.044 0.374 1.00 95.88 83 LEU A O 1
ATOM 645 N N . ILE A 1 84 ? -7.649 -3.376 -0.641 1.00 95.06 84 ILE A N 1
ATOM 646 C CA . ILE A 1 84 ? -8.493 -4.426 -0.061 1.00 95.06 84 ILE A CA 1
ATOM 647 C C . ILE A 1 84 ? -8.218 -5.797 -0.702 1.00 95.06 84 ILE A C 1
ATOM 649 O O . ILE A 1 84 ? -7.911 -5.894 -1.893 1.00 95.06 84 ILE A O 1
ATOM 653 N N . GLY A 1 85 ? -8.327 -6.870 0.085 1.00 92.06 85 GLY A N 1
ATOM 654 C CA . GLY A 1 85 ? -7.970 -8.231 -0.347 1.00 92.06 85 GLY A CA 1
ATOM 655 C C . GLY A 1 85 ? -6.476 -8.565 -0.202 1.00 92.06 85 GLY A C 1
ATOM 656 O O . GLY A 1 85 ? -6.063 -9.684 -0.497 1.00 92.06 85 GLY A O 1
ATOM 657 N N . LEU A 1 86 ? -5.657 -7.618 0.266 1.00 95.12 86 LEU A N 1
ATOM 658 C CA . LEU A 1 86 ? -4.267 -7.862 0.647 1.00 95.12 86 LEU A CA 1
ATOM 659 C C . LEU A 1 86 ? -4.179 -8.212 2.133 1.00 95.12 86 LEU A C 1
ATOM 661 O O . LEU A 1 86 ? -4.851 -7.601 2.957 1.00 95.12 86 LEU A O 1
ATOM 665 N N . GLN A 1 87 ? -3.318 -9.172 2.473 1.00 96.31 87 GLN A N 1
ATOM 666 C CA . GLN A 1 87 ? -3.117 -9.582 3.864 1.00 96.31 87 GLN A CA 1
ATOM 667 C C . GLN A 1 87 ? -2.552 -8.419 4.692 1.00 96.31 87 GLN A C 1
ATOM 669 O O . GLN A 1 87 ? -1.710 -7.650 4.217 1.00 96.31 87 GLN A O 1
ATOM 674 N N . ASP A 1 88 ? -2.980 -8.307 5.943 1.00 96.81 88 ASP A N 1
ATOM 675 C CA . ASP A 1 88 ? -2.603 -7.218 6.848 1.00 96.81 88 ASP A CA 1
ATOM 676 C C . ASP A 1 88 ? -1.087 -7.142 7.099 1.00 96.81 88 ASP A C 1
ATOM 678 O O . ASP A 1 88 ? -0.493 -6.067 6.987 1.00 96.81 88 ASP A O 1
ATOM 682 N N . TRP A 1 89 ? -0.420 -8.281 7.306 1.00 96.69 89 TRP A N 1
ATOM 683 C CA . TRP A 1 89 ? 1.041 -8.347 7.417 1.00 96.69 89 TRP A CA 1
ATOM 684 C C . TRP A 1 89 ? 1.749 -7.816 6.169 1.00 96.69 89 TRP A C 1
ATOM 686 O O . TRP A 1 89 ? 2.800 -7.172 6.268 1.00 96.69 89 TRP A O 1
ATOM 696 N N . TYR A 1 90 ? 1.166 -8.042 4.990 1.00 96.69 90 TYR A N 1
ATOM 697 C CA . TYR A 1 90 ? 1.716 -7.546 3.739 1.00 96.69 90 TYR A CA 1
ATOM 698 C C . TYR A 1 90 ? 1.527 -6.034 3.646 1.00 96.69 90 TYR A C 1
ATOM 700 O O . TYR A 1 90 ? 2.496 -5.328 3.374 1.00 96.69 90 TYR A O 1
ATOM 708 N N . LEU A 1 91 ? 0.325 -5.525 3.931 1.00 97.75 91 LEU A N 1
ATOM 709 C CA . LEU A 1 91 ? 0.029 -4.090 3.947 1.00 97.75 91 LEU A CA 1
ATOM 710 C C . LEU A 1 91 ? 0.969 -3.330 4.893 1.00 97.75 91 LEU A C 1
ATOM 712 O O . LEU A 1 91 ? 1.617 -2.371 4.469 1.00 97.75 91 LEU A O 1
ATOM 716 N N . VAL A 1 92 ? 1.124 -3.805 6.132 1.00 98.19 92 VAL A N 1
ATOM 717 C CA . VAL A 1 92 ? 2.051 -3.223 7.116 1.00 98.19 92 VAL A CA 1
ATOM 718 C C . VAL A 1 92 ? 3.491 -3.262 6.607 1.00 98.19 92 VAL A C 1
ATOM 720 O O . VAL A 1 92 ? 4.196 -2.254 6.668 1.00 98.19 92 VAL A O 1
ATOM 723 N N . SER A 1 93 ? 3.934 -4.391 6.045 1.00 96.94 93 SER A N 1
ATOM 724 C CA . SER A 1 93 ? 5.277 -4.507 5.464 1.00 96.94 93 SER A CA 1
ATOM 725 C C . SER A 1 93 ? 5.500 -3.510 4.322 1.00 96.94 93 SER A C 1
ATOM 727 O O . SER A 1 93 ? 6.534 -2.842 4.282 1.00 96.94 93 SER A O 1
ATOM 729 N N . GLN A 1 94 ? 4.536 -3.355 3.409 1.00 97.38 94 GLN A N 1
ATOM 730 C CA . GLN A 1 94 ? 4.654 -2.412 2.296 1.00 97.38 94 GLN A CA 1
ATOM 731 C C . GLN A 1 94 ? 4.685 -0.962 2.774 1.00 97.38 94 GLN A C 1
ATOM 733 O O . GLN A 1 94 ? 5.515 -0.196 2.286 1.00 97.38 94 GLN A O 1
ATOM 738 N N . MET A 1 95 ? 3.834 -0.585 3.731 1.00 98.12 95 MET A N 1
ATOM 739 C CA . MET A 1 95 ? 3.828 0.768 4.291 1.00 98.12 95 MET A CA 1
ATOM 740 C C . MET A 1 95 ? 5.149 1.098 4.995 1.00 98.12 95 MET A C 1
ATOM 742 O O . MET A 1 95 ? 5.697 2.172 4.765 1.00 98.12 95 MET A O 1
ATOM 746 N N . LYS A 1 96 ? 5.737 0.150 5.740 1.00 97.69 96 LYS A N 1
ATOM 747 C CA . LYS A 1 96 ? 7.092 0.298 6.304 1.00 97.69 96 LYS A CA 1
ATOM 748 C C . LYS A 1 96 ? 8.151 0.485 5.218 1.00 97.69 96 LYS A C 1
ATOM 750 O O . LYS A 1 96 ? 8.976 1.386 5.311 1.00 97.69 96 LYS A O 1
ATOM 755 N N . LYS A 1 97 ? 8.109 -0.313 4.145 1.00 96.75 97 LYS A N 1
ATOM 756 C CA . LYS A 1 97 ? 9.048 -0.162 3.018 1.00 96.75 97 LYS A CA 1
ATOM 757 C C . LYS A 1 97 ? 8.909 1.187 2.321 1.00 96.75 97 LYS A C 1
ATOM 759 O O . LYS A 1 97 ? 9.924 1.724 1.883 1.00 96.75 97 LYS A O 1
ATOM 764 N N . PHE A 1 98 ? 7.689 1.707 2.192 1.00 97.12 98 PHE A N 1
ATOM 765 C CA . PHE A 1 98 ? 7.469 3.054 1.682 1.00 97.12 98 PHE A CA 1
ATOM 766 C C . PHE A 1 98 ? 8.028 4.099 2.637 1.00 97.12 98 PHE A C 1
ATOM 768 O O . PHE A 1 98 ? 8.833 4.902 2.189 1.00 97.12 98 PHE A O 1
ATOM 775 N N . ARG A 1 99 ? 7.708 4.045 3.934 1.00 97.50 99 ARG A N 1
ATOM 776 C CA . ARG A 1 99 ? 8.233 4.979 4.943 1.00 97.50 99 ARG A CA 1
ATOM 777 C C . ARG A 1 99 ? 9.757 5.038 4.924 1.00 97.50 99 ARG A C 1
ATOM 779 O O . ARG A 1 99 ? 10.326 6.117 4.848 1.00 97.50 99 ARG A O 1
ATOM 786 N N . ASP A 1 100 ? 10.404 3.878 4.901 1.00 95.12 100 ASP A N 1
ATOM 787 C CA . ASP A 1 100 ? 11.862 3.757 4.969 1.00 95.12 100 ASP A CA 1
ATOM 788 C C . ASP A 1 100 ? 12.543 3.990 3.598 1.00 95.12 100 ASP A C 1
ATOM 790 O O . ASP A 1 100 ? 13.743 3.765 3.440 1.00 95.12 100 ASP A O 1
ATOM 794 N N . GLY A 1 101 ? 11.782 4.347 2.555 1.00 93.56 101 GLY A N 1
ATOM 795 C CA . GLY A 1 101 ? 12.291 4.581 1.200 1.00 93.56 101 GLY A CA 1
ATOM 796 C C . GLY A 1 101 ? 12.828 3.326 0.500 1.00 93.56 101 GLY A C 1
ATOM 797 O O . GLY A 1 101 ? 13.410 3.411 -0.587 1.00 93.56 101 GLY A O 1
ATOM 798 N N . LYS A 1 102 ? 12.651 2.129 1.075 1.00 93.75 102 LYS A N 1
ATOM 799 C CA . LYS A 1 102 ? 12.988 0.844 0.430 1.00 93.75 102 LYS A CA 1
ATOM 800 C C . LYS A 1 102 ? 12.141 0.6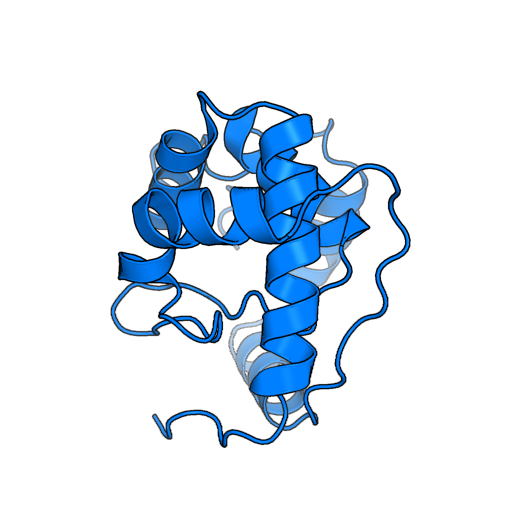06 -0.819 1.00 93.75 102 LYS A C 1
ATOM 802 O O . LYS A 1 102 ? 12.623 0.041 -1.797 1.00 93.75 102 LYS A O 1
ATOM 807 N N . ARG A 1 103 ? 10.908 1.111 -0.801 1.00 93.38 103 ARG A N 1
ATOM 808 C CA . ARG A 1 103 ? 10.001 1.215 -1.943 1.00 93.38 103 ARG A CA 1
ATOM 809 C C . ARG A 1 103 ? 9.657 2.691 -2.147 1.00 93.38 103 ARG A C 1
ATOM 811 O O . ARG A 1 103 ? 9.350 3.376 -1.183 1.00 93.38 103 ARG A O 1
ATOM 818 N N . GLY A 1 104 ? 9.717 3.195 -3.379 1.00 93.81 104 GLY A N 1
ATOM 819 C CA . GLY A 1 104 ? 9.362 4.589 -3.675 1.00 93.81 104 GLY A CA 1
ATOM 820 C C . GLY A 1 104 ? 10.400 5.654 -3.304 1.00 93.81 104 GLY A C 1
ATOM 821 O O . GLY A 1 104 ? 10.159 6.826 -3.558 1.00 93.81 104 GLY A O 1
ATOM 822 N N . GLY A 1 105 ? 11.557 5.275 -2.754 1.00 92.94 105 GLY A N 1
ATOM 823 C CA . GLY A 1 105 ? 12.636 6.220 -2.435 1.00 92.94 105 GLY A CA 1
ATOM 824 C C . GLY A 1 105 ? 13.554 6.582 -3.609 1.00 92.94 105 GLY A C 1
ATOM 825 O O . GLY A 1 105 ? 14.491 7.340 -3.416 1.00 92.94 105 GLY A O 1
ATOM 826 N N . HIS A 1 106 ? 13.346 6.020 -4.804 1.00 93.56 106 HIS A N 1
ATOM 827 C CA . HIS A 1 106 ? 14.125 6.378 -5.994 1.00 93.56 106 HIS A CA 1
ATOM 828 C C . HIS A 1 106 ? 13.483 7.591 -6.684 1.00 93.56 106 HIS A C 1
ATOM 830 O O . HIS A 1 106 ? 12.291 7.543 -6.977 1.00 93.56 106 HIS A O 1
ATOM 836 N N . ASP A 1 107 ? 14.255 8.628 -7.019 1.00 90.62 107 ASP A N 1
ATOM 837 C CA . ASP A 1 107 ? 13.729 9.910 -7.535 1.00 90.62 107 ASP A CA 1
ATOM 838 C C . ASP A 1 107 ? 12.862 9.763 -8.791 1.00 90.62 107 ASP A C 1
ATOM 840 O O . ASP A 1 107 ? 11.835 10.418 -8.950 1.00 90.62 107 ASP A O 1
ATOM 844 N N . ALA A 1 108 ? 13.243 8.845 -9.679 1.00 93.56 108 ALA A N 1
ATOM 845 C CA . ALA A 1 108 ? 12.476 8.556 -10.887 1.00 93.56 108 ALA A CA 1
ATOM 846 C C . ALA A 1 108 ? 11.203 7.701 -10.655 1.00 93.56 108 ALA A C 1
ATOM 848 O O . ALA A 1 108 ? 10.359 7.618 -11.548 1.00 93.56 108 ALA A O 1
ATOM 849 N N . ASP A 1 109 ? 11.012 7.092 -9.475 1.00 93.88 109 ASP A N 1
ATOM 850 C CA . ASP A 1 109 ? 9.790 6.354 -9.116 1.00 93.88 109 ASP A CA 1
ATOM 851 C C . ASP A 1 109 ? 8.702 7.315 -8.614 1.00 93.88 109 ASP A C 1
ATOM 853 O O . ASP A 1 109 ? 8.286 7.264 -7.459 1.00 93.88 109 ASP A O 1
ATOM 857 N N . ILE A 1 110 ? 8.224 8.193 -9.500 1.00 92.31 110 ILE A N 1
ATOM 858 C CA . ILE A 1 110 ? 7.282 9.282 -9.180 1.00 92.31 110 ILE A CA 1
ATOM 859 C C . ILE A 1 110 ? 6.059 8.770 -8.399 1.00 92.31 110 ILE A C 1
ATOM 861 O O . ILE A 1 110 ? 5.647 9.372 -7.409 1.00 92.31 110 ILE A O 1
ATOM 865 N N . TYR A 1 111 ? 5.480 7.638 -8.810 1.00 90.19 111 TYR A N 1
ATOM 866 C CA . TYR A 1 111 ? 4.306 7.066 -8.141 1.00 90.19 111 TYR A CA 1
ATOM 867 C C . TYR A 1 111 ? 4.649 6.421 -6.797 1.00 90.19 111 TYR A C 1
ATOM 869 O O . TYR A 1 111 ? 3.865 6.510 -5.855 1.00 90.19 111 TYR A O 1
ATOM 877 N N . GLY A 1 112 ? 5.809 5.769 -6.687 1.00 93.12 112 GLY A N 1
ATOM 878 C CA . GLY A 1 112 ? 6.261 5.208 -5.417 1.00 93.12 112 GLY A CA 1
ATOM 879 C C . GLY A 1 112 ? 6.624 6.299 -4.412 1.00 93.12 112 GLY A C 1
ATOM 880 O O . GLY A 1 112 ? 6.311 6.163 -3.231 1.00 93.12 112 GLY A O 1
ATOM 881 N N . ASN A 1 113 ? 7.207 7.400 -4.886 1.00 95.19 113 ASN A N 1
ATOM 882 C CA . ASN A 1 113 ? 7.587 8.547 -4.073 1.00 95.19 113 ASN A CA 1
ATOM 883 C C . ASN A 1 113 ? 6.374 9.210 -3.412 1.00 95.19 113 ASN A C 1
ATOM 885 O O . ASN A 1 113 ? 6.451 9.581 -2.243 1.00 95.19 113 ASN A O 1
ATOM 889 N N . LYS A 1 114 ? 5.217 9.257 -4.091 1.00 94.38 114 LYS A N 1
ATOM 890 C CA . LYS A 1 114 ? 3.960 9.696 -3.459 1.00 94.38 114 LYS A CA 1
ATOM 891 C C . LYS A 1 114 ? 3.669 8.902 -2.184 1.00 94.38 114 LYS A C 1
ATOM 893 O O . LYS A 1 114 ? 3.441 9.496 -1.138 1.00 94.38 114 LYS A O 1
ATOM 898 N N . MET A 1 115 ? 3.741 7.572 -2.248 1.00 96.44 115 MET A N 1
ATOM 899 C CA . MET A 1 115 ? 3.513 6.723 -1.074 1.00 96.44 115 MET A CA 1
ATOM 900 C C . MET A 1 115 ? 4.609 6.857 -0.014 1.00 96.44 115 MET A C 1
ATOM 902 O O . MET A 1 115 ? 4.290 6.838 1.173 1.00 96.44 115 MET A O 1
ATOM 906 N N . HIS A 1 116 ? 5.874 7.037 -0.410 1.00 96.50 116 HIS A N 1
ATOM 907 C CA . HIS A 1 116 ? 6.954 7.351 0.532 1.00 96.50 116 HIS A CA 1
ATOM 908 C C . HIS A 1 116 ? 6.617 8.612 1.343 1.00 96.50 116 HIS A C 1
ATOM 910 O O . HIS A 1 116 ? 6.541 8.542 2.564 1.00 96.50 116 HIS A O 1
ATOM 916 N N . ARG A 1 117 ? 6.263 9.717 0.675 1.00 94.94 117 ARG A N 1
ATOM 917 C CA . ARG A 1 117 ? 5.905 10.990 1.328 1.00 94.94 117 ARG A CA 1
ATOM 918 C C . ARG A 1 117 ? 4.667 10.900 2.221 1.00 94.94 117 ARG A C 1
ATOM 920 O O . ARG A 1 117 ? 4.623 11.530 3.270 1.00 94.94 117 ARG A O 1
ATOM 927 N N . ILE A 1 118 ? 3.655 10.124 1.823 1.00 95.75 118 ILE A N 1
ATOM 928 C CA . ILE A 1 118 ? 2.456 9.909 2.651 1.00 95.75 118 ILE A CA 1
ATOM 929 C C . ILE A 1 118 ? 2.801 9.152 3.942 1.00 95.75 118 ILE A C 1
ATOM 931 O O . ILE A 1 118 ? 2.241 9.451 4.995 1.00 95.75 118 ILE A O 1
ATOM 935 N N . THR A 1 119 ? 3.724 8.191 3.872 1.00 97.31 119 THR A N 1
ATOM 936 C CA . THR A 1 119 ? 4.040 7.283 4.987 1.00 97.31 119 THR A CA 1
ATOM 937 C C . THR A 1 119 ? 5.234 7.720 5.835 1.00 97.31 119 THR A C 1
ATOM 939 O O . THR A 1 119 ? 5.390 7.203 6.938 1.00 97.31 119 THR A O 1
ATOM 942 N N . GLU A 1 120 ? 6.047 8.683 5.381 1.00 95.62 120 GLU A N 1
ATOM 943 C CA . GLU A 1 120 ? 7.318 9.078 6.016 1.00 95.62 120 GLU A CA 1
ATOM 944 C C . GLU A 1 120 ? 7.172 9.474 7.500 1.00 95.62 120 GLU A C 1
ATOM 946 O O . GLU A 1 120 ? 8.074 9.228 8.297 1.00 95.62 120 GLU A O 1
ATOM 951 N N . LYS A 1 121 ? 6.019 10.042 7.891 1.00 95.50 121 LYS A N 1
ATOM 952 C CA . LYS A 1 121 ? 5.724 10.484 9.271 1.00 95.50 121 LYS A CA 1
ATOM 953 C C . LYS A 1 121 ? 4.793 9.545 10.039 1.00 95.50 121 LYS A C 1
ATOM 955 O O . LYS A 1 121 ? 4.376 9.873 11.146 1.00 95.50 121 LYS A O 1
ATOM 960 N N . MET A 1 122 ? 4.424 8.406 9.456 1.00 97.62 122 MET A N 1
ATOM 961 C CA . MET A 1 122 ? 3.507 7.451 10.073 1.00 97.62 122 MET A CA 1
ATOM 962 C C . MET A 1 122 ? 4.243 6.466 10.986 1.00 97.62 122 MET A C 1
ATOM 964 O O . MET A 1 122 ? 5.378 6.047 10.734 1.00 97.62 122 MET A O 1
ATOM 968 N N . THR A 1 123 ? 3.564 6.056 12.052 1.00 98.31 123 THR A N 1
ATOM 969 C CA . THR A 1 123 ? 4.095 5.100 13.027 1.00 98.31 123 THR A CA 1
ATOM 970 C C . THR A 1 123 ? 3.703 3.669 12.678 1.00 98.31 123 THR A C 1
ATOM 972 O O . THR A 1 123 ? 2.784 3.424 11.898 1.00 98.31 123 THR A O 1
ATOM 975 N N . ASP A 1 124 ? 4.365 2.701 13.310 1.00 98.38 124 ASP A N 1
ATOM 976 C CA . ASP A 1 124 ? 3.969 1.293 13.210 1.00 98.38 124 ASP A CA 1
ATOM 977 C C . ASP A 1 124 ? 2.517 1.073 13.666 1.00 98.38 124 ASP A C 1
ATOM 979 O O . ASP A 1 124 ? 1.793 0.309 13.033 1.00 98.38 124 ASP A O 1
ATOM 983 N N . GLN A 1 125 ? 2.069 1.802 14.696 1.00 98.62 125 GLN A N 1
ATOM 984 C CA . GLN A 1 125 ? 0.678 1.766 15.149 1.00 98.62 125 GLN A CA 1
ATOM 985 C C . GLN A 1 125 ? -0.285 2.286 14.077 1.00 98.62 125 GLN A C 1
ATOM 987 O O . GLN A 1 125 ? -1.310 1.662 13.831 1.00 98.62 125 GLN A O 1
ATOM 992 N N . SER A 1 126 ? 0.076 3.370 13.377 1.00 98.50 126 SER A N 1
ATOM 993 C CA . SER A 1 126 ? -0.737 3.893 12.268 1.00 98.50 126 SER A CA 1
ATOM 994 C C . SER A 1 126 ? -0.937 2.830 11.185 1.00 98.50 126 SER A C 1
ATOM 996 O O . SER A 1 126 ? -2.024 2.690 10.637 1.00 98.50 126 SER A O 1
ATOM 998 N N . PHE A 1 127 ? 0.101 2.044 10.887 1.00 98.62 127 PHE A N 1
ATOM 999 C CA . PHE A 1 127 ? 0.022 0.973 9.895 1.00 98.62 127 PHE A CA 1
ATOM 1000 C C . PHE A 1 127 ? -0.865 -0.188 10.341 1.00 98.62 127 PHE A C 1
ATOM 1002 O O . PHE A 1 127 ? -1.604 -0.720 9.512 1.00 98.62 127 PHE A O 1
ATOM 1009 N N . LEU A 1 128 ? -0.816 -0.562 11.623 1.00 98.56 128 LEU A N 1
ATOM 1010 C CA . LEU A 1 128 ? -1.725 -1.559 12.191 1.00 98.56 128 LEU A CA 1
ATOM 1011 C C . LEU A 1 128 ? -3.177 -1.078 12.091 1.00 98.56 128 LEU A C 1
ATOM 1013 O O . LEU A 1 128 ? -4.004 -1.792 11.530 1.00 98.56 128 LEU A O 1
ATOM 1017 N N . ASP A 1 129 ? -3.452 0.149 12.533 1.00 98.62 129 ASP A N 1
ATOM 1018 C CA . ASP A 1 129 ? -4.781 0.771 12.502 1.00 98.62 129 ASP A CA 1
ATOM 1019 C C . ASP A 1 129 ? -5.341 0.820 11.062 1.00 98.62 129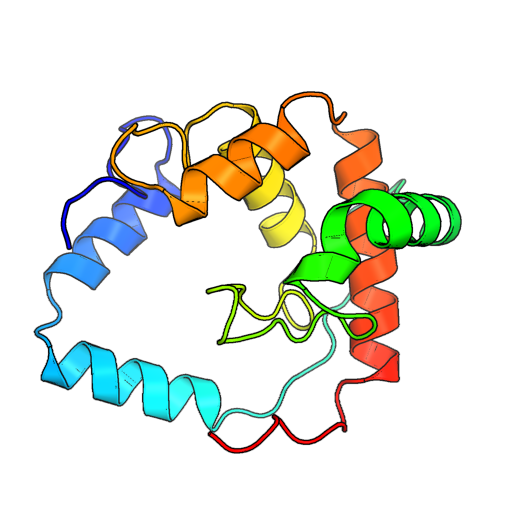 ASP A C 1
ATOM 1021 O O . ASP A 1 129 ? -6.439 0.323 10.795 1.00 98.62 129 ASP A O 1
ATOM 1025 N N . ILE A 1 130 ? -4.554 1.311 10.092 1.00 98.19 130 ILE A N 1
ATOM 1026 C CA . ILE A 1 130 ? -4.931 1.329 8.664 1.00 98.19 130 ILE A CA 1
ATOM 1027 C C . ILE A 1 130 ? -5.214 -0.089 8.146 1.00 98.19 130 ILE A C 1
ATOM 1029 O O . ILE A 1 130 ? -6.185 -0.294 7.417 1.00 98.19 130 ILE A O 1
ATOM 1033 N N . SER A 1 131 ? -4.377 -1.074 8.491 1.00 97.81 131 SER A N 1
ATOM 1034 C CA . SER A 1 131 ? -4.556 -2.453 8.018 1.00 97.81 131 SER A CA 1
ATOM 1035 C C . SER A 1 131 ? -5.820 -3.112 8.580 1.00 97.81 131 SER A C 1
ATOM 1037 O O . SER A 1 131 ? -6.529 -3.777 7.824 1.00 97.81 131 SER A O 1
ATOM 1039 N N . SER A 1 132 ? -6.156 -2.856 9.851 1.00 97.12 132 SER A N 1
ATOM 1040 C CA . SER A 1 132 ? -7.412 -3.303 10.465 1.00 97.12 132 SER A CA 1
ATOM 1041 C C . SER A 1 132 ? -8.618 -2.700 9.747 1.00 97.12 132 SER A C 1
ATOM 1043 O O . SER A 1 132 ? -9.539 -3.425 9.378 1.00 97.12 132 SER A O 1
ATOM 1045 N N . HIS A 1 133 ? -8.588 -1.394 9.463 1.00 97.69 133 HIS A N 1
ATOM 1046 C CA . HIS A 1 133 ? -9.666 -0.737 8.724 1.00 97.69 133 HIS A CA 1
ATOM 1047 C C . HIS A 1 133 ? -9.827 -1.289 7.296 1.00 97.69 133 HIS A C 1
ATOM 1049 O O . HIS A 1 133 ? -10.940 -1.551 6.839 1.00 97.69 133 HIS A O 1
ATOM 1055 N N . LEU A 1 134 ? -8.722 -1.522 6.580 1.00 97.31 134 LEU A N 1
ATOM 1056 C CA . LEU A 1 134 ? -8.756 -2.095 5.229 1.00 97.31 134 LEU A CA 1
ATOM 1057 C C . LEU A 1 134 ? -9.384 -3.498 5.197 1.00 97.31 134 LEU A C 1
ATOM 1059 O O . LEU A 1 134 ? -10.038 -3.838 4.209 1.00 97.31 134 LEU A O 1
ATOM 1063 N N . ALA A 1 135 ? -9.235 -4.295 6.257 1.00 96.31 135 ALA A N 1
ATOM 1064 C CA . ALA A 1 135 ? -9.911 -5.586 6.361 1.00 96.31 135 ALA A CA 1
ATOM 1065 C C . ALA A 1 135 ? -11.443 -5.429 6.449 1.00 96.31 135 ALA A C 1
ATOM 1067 O O . ALA A 1 135 ? -12.174 -6.152 5.771 1.00 96.31 135 ALA A O 1
ATOM 1068 N N . GLU A 1 136 ? -11.945 -4.435 7.189 1.00 95.88 136 GLU A N 1
ATOM 1069 C CA . GLU A 1 136 ? -13.382 -4.122 7.231 1.00 95.88 136 GLU A CA 1
ATOM 1070 C C . GLU A 1 136 ? -13.903 -3.632 5.875 1.00 95.88 136 GLU A C 1
ATOM 1072 O O . GLU A 1 136 ? -14.965 -4.067 5.414 1.00 95.88 136 GLU A O 1
ATOM 1077 N N . LEU A 1 137 ? -13.137 -2.772 5.190 1.00 95.94 137 LEU A N 1
ATOM 1078 C CA . LEU A 1 137 ? -13.473 -2.333 3.834 1.00 95.94 137 LEU A CA 1
ATOM 1079 C C . LEU A 1 137 ? -13.532 -3.516 2.862 1.00 95.94 137 LEU A C 1
ATOM 1081 O O . LEU A 1 137 ? -14.408 -3.545 1.996 1.00 95.94 137 LEU A O 1
ATOM 1085 N N . ALA A 1 138 ? -12.644 -4.502 3.013 1.00 94.88 138 ALA A N 1
ATOM 1086 C CA . ALA A 1 138 ? -12.662 -5.710 2.197 1.00 94.88 138 ALA A CA 1
ATOM 1087 C C . ALA A 1 138 ? -13.963 -6.498 2.396 1.00 94.88 138 ALA A C 1
ATOM 1089 O O . ALA A 1 138 ? -14.604 -6.853 1.410 1.00 94.88 138 ALA A O 1
ATOM 1090 N N . VAL A 1 139 ? -14.407 -6.706 3.641 1.00 94.50 139 VAL A N 1
ATOM 1091 C CA . VAL A 1 139 ? -15.698 -7.362 3.928 1.00 94.50 139 VAL A CA 1
ATOM 1092 C C . VAL A 1 139 ? -16.862 -6.574 3.322 1.00 94.50 139 VAL A C 1
ATOM 1094 O O . VAL A 1 139 ? -17.747 -7.157 2.694 1.00 94.50 139 VAL A O 1
ATOM 1097 N N . LYS A 1 140 ? -16.846 -5.245 3.464 1.00 94.81 140 LYS A N 1
ATOM 1098 C CA . LYS A 1 140 ? -17.923 -4.367 2.996 1.00 94.81 140 LYS A CA 1
ATOM 1099 C C . LYS A 1 140 ? -18.027 -4.292 1.468 1.00 94.81 140 LYS A C 1
ATOM 1101 O O . LYS A 1 140 ? -19.136 -4.266 0.940 1.00 94.81 140 LYS A O 1
ATOM 1106 N N . TYR A 1 141 ? -16.896 -4.254 0.762 1.00 94.00 141 TYR A N 1
ATOM 1107 C CA . TYR A 1 141 ? -16.837 -3.919 -0.668 1.00 94.00 141 TYR A CA 1
ATOM 1108 C C . TYR A 1 141 ? -16.308 -5.040 -1.576 1.00 94.00 141 TYR A C 1
ATOM 1110 O O . TYR A 1 141 ? -16.114 -4.812 -2.774 1.00 94.00 141 TYR A O 1
ATOM 1118 N N . ALA A 1 142 ? -16.106 -6.262 -1.067 1.00 88.00 142 ALA A N 1
ATOM 1119 C CA . ALA A 1 142 ? -15.634 -7.396 -1.875 1.00 88.00 142 ALA A CA 1
ATOM 1120 C C . ALA A 1 142 ? -16.504 -7.673 -3.107 1.00 88.00 142 ALA A C 1
ATOM 1122 O O . ALA A 1 142 ? -15.980 -7.932 -4.188 1.00 88.00 142 ALA A O 1
ATOM 1123 N N . LYS A 1 143 ? -17.829 -7.555 -2.954 1.00 85.75 143 LYS A N 1
ATOM 1124 C CA . LYS A 1 143 ? -18.811 -7.838 -4.013 1.00 85.75 143 LYS A CA 1
ATOM 1125 C C . LYS A 1 143 ? -19.002 -6.690 -5.009 1.00 85.75 143 LYS A C 1
ATOM 1127 O O . LYS A 1 143 ? -19.720 -6.860 -5.993 1.00 85.75 143 LYS A O 1
ATOM 1132 N N . GLU A 1 144 ? -18.398 -5.523 -4.773 1.00 83.94 144 GLU A N 1
ATOM 1133 C CA . GLU A 1 144 ? -18.435 -4.445 -5.760 1.00 83.94 144 GLU A CA 1
ATOM 1134 C C . GLU A 1 144 ? -17.651 -4.868 -7.006 1.00 83.94 144 GLU A C 1
ATOM 1136 O O . GLU A 1 144 ? -16.500 -5.308 -6.921 1.00 83.94 144 GLU A O 1
ATOM 1141 N N . LYS A 1 145 ? -18.267 -4.724 -8.183 1.00 69.56 145 LYS A N 1
ATOM 1142 C CA . LYS A 1 145 ? -17.574 -4.997 -9.443 1.00 69.56 145 LYS A CA 1
ATOM 1143 C C . LYS A 1 145 ? -16.426 -3.993 -9.618 1.00 69.56 145 LYS A C 1
ATOM 1145 O O . LYS A 1 145 ? -16.626 -2.803 -9.358 1.00 69.56 145 LYS A O 1
ATOM 1150 N N . PRO A 1 146 ? -15.243 -4.429 -10.091 1.00 65.81 146 PRO A N 1
ATOM 1151 C CA . PRO A 1 146 ? -14.212 -3.499 -10.531 1.00 65.81 146 PRO A CA 1
ATOM 1152 C C . PRO A 1 146 ? -14.812 -2.532 -11.555 1.00 65.81 146 PRO A C 1
ATOM 1154 O O . PRO A 1 146 ? -15.575 -2.958 -12.427 1.00 65.81 146 PRO A O 1
ATOM 1157 N N . ARG A 1 147 ? -14.486 -1.236 -11.469 1.00 62.03 147 ARG A N 1
ATOM 1158 C CA . ARG A 1 147 ? -14.871 -0.300 -12.535 1.00 62.03 147 ARG A CA 1
ATOM 1159 C C . ARG A 1 147 ? -14.218 -0.787 -13.829 1.00 62.03 147 ARG A C 1
ATOM 1161 O O . ARG A 1 147 ? -13.009 -1.021 -13.855 1.00 62.03 147 ARG A O 1
ATOM 1168 N N . GLN A 1 148 ? -15.036 -1.006 -14.857 1.00 52.56 148 GLN A N 1
ATOM 1169 C CA . GLN A 1 148 ? -14.549 -1.378 -16.181 1.00 52.56 148 GLN A CA 1
ATOM 1170 C C . GLN A 1 148 ? -13.665 -0.248 -16.721 1.00 52.56 148 GLN A C 1
ATOM 1172 O O . GLN A 1 148 ? -13.947 0.927 -16.475 1.00 52.56 148 GLN A O 1
ATOM 1177 N N . ARG A 1 149 ? -12.560 -0.647 -17.357 1.00 54.03 149 ARG A N 1
ATOM 1178 C CA . ARG A 1 149 ? -11.587 0.244 -17.995 1.00 54.03 149 ARG A CA 1
ATOM 1179 C C . ARG A 1 149 ? -12.169 0.885 -19.243 1.00 54.03 149 ARG A C 1
ATOM 1181 O O . ARG A 1 149 ? -12.944 0.184 -19.928 1.00 54.03 149 ARG A O 1
#

Foldseek 3Di:
DPCLALNDPVNVVSVVVVVVVVVDDPVNVVVVVVVVLPDAQDQEDADDPDAAQVLLLVLCVVQPCVACNPLQCGDVVLVGHRDGSDYLVVQLVLLVCLLVLNWLVDPVSVSSVSSSVSSVPPDSRNSSHNSVNSSVSNVVCSPPRDDDD

Radius of gyration: 15.38 Å; Cα contacts (8 Å, |Δi|>4): 217; chains: 1; bounding box: 38×26×42 Å

pLDDT: mean 92.83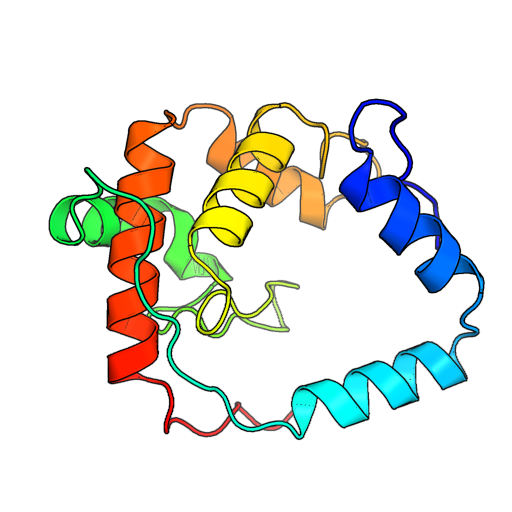, std 7.19, range [52.56, 98.62]

Sequence (149 aa):
QRSWRGAKPEDVPGNLMHAIAQALDPEGVRDVAGYVTSMELIPTQVTLKGGDPERGAEIFRERCMECHRYNGRGEPAFFSGQLIGLQDWYLVSQMKKFRDGKRGGHDADIYGNKMHRITEKMTDQSFLDISSHLAELAVKYAKEKPRQR

Nearest PDB structures (foldseek):
  4wq7-assembly1_A  TM=5.167E-01  e=1.495E-01  Allochromatium vinosum DSM 180
  4wqe-assembly1_A  TM=4.931E-01  e=1.283E-01  Allochromatium vinosum DSM 180
  4wq8-assembly1_A  TM=5.014E-01  e=1.930E-01  Allochromatium vinosum DSM 180
  4wqb-assembly1_A  TM=4.735E-01  e=1.930E-01  Allochromatium vinosum DSM 180
  4v2k-assembly1_A-2  TM=4.938E-01  e=2.623E-01  Allochromatium vinosum

Mean predicted aligned error: 3.72 Å

Secondary structure (DSSP, 8-state):
--SSSS-STT-HHHHHHHHHHHS--HHHHHHHHHHHHHS--PPPPP-SSS--HHHHHHHHHHHTHHHH-TTS--BGGGTBPP-TTS-HHHHHHHHHHHHTTTTT-STT-HHHHHHHHHHTT--HHHHHHHHHHHHHHHHHHTTSPPPP-